Protein AF-A0A175VXV9-F1 (afdb_monomer_lite)

pLDDT: mean 89.63, std 12.51, range [38.44, 98.06]

Structure (mmCIF, N/CA/C/O backbone):
data_AF-A0A175VXV9-F1
#
_entry.id   AF-A0A175VXV9-F1
#
loop_
_atom_site.group_PDB
_atom_site.id
_atom_site.type_symbol
_atom_site.label_atom_id
_atom_site.label_alt_id
_atom_site.label_comp_id
_atom_site.label_asym_id
_atom_site.label_entity_id
_atom_site.label_seq_id
_atom_site.pdbx_PDB_ins_code
_atom_site.Cartn_x
_atom_site.Cartn_y
_atom_site.Cartn_z
_atom_site.occupancy
_atom_site.B_iso_or_equiv
_atom_site.auth_seq_id
_atom_site.auth_comp_id
_atom_site.auth_asym_id
_atom_site.auth_atom_id
_atom_site.pdbx_PDB_model_num
ATOM 1 N N . MET A 1 1 ? -2.688 -13.786 -2.463 1.00 80.88 1 MET A N 1
ATOM 2 C CA . MET A 1 1 ? -2.227 -12.517 -3.044 1.00 80.88 1 MET A CA 1
ATOM 3 C C . MET A 1 1 ? -2.944 -11.335 -2.420 1.00 80.88 1 MET A C 1
ATOM 5 O O . MET A 1 1 ? -4.171 -11.289 -2.449 1.00 80.88 1 MET A O 1
ATOM 9 N N . ILE A 1 2 ? -2.179 -10.401 -1.855 1.00 92.12 2 ILE A N 1
ATOM 10 C CA . ILE A 1 2 ? -2.683 -9.109 -1.372 1.00 92.12 2 ILE A CA 1
ATOM 11 C C . ILE A 1 2 ? -2.615 -8.144 -2.562 1.00 92.12 2 ILE A C 1
ATOM 13 O O . ILE A 1 2 ? -1.507 -7.887 -3.048 1.00 92.12 2 ILE A O 1
ATOM 17 N N . PRO A 1 3 ? -3.747 -7.645 -3.089 1.00 94.06 3 PRO A N 1
ATOM 18 C CA . PRO A 1 3 ? -3.703 -6.812 -4.280 1.00 94.06 3 PRO A CA 1
ATOM 19 C C . PRO A 1 3 ? -2.913 -5.531 -3.993 1.00 94.06 3 PRO A C 1
ATOM 21 O O . PRO A 1 3 ? -3.145 -4.845 -3.000 1.00 94.06 3 PRO A O 1
ATOM 24 N N . THR A 1 4 ? -1.941 -5.230 -4.850 1.00 93.50 4 THR A N 1
ATOM 25 C CA . THR A 1 4 ? -1.026 -4.096 -4.680 1.00 93.50 4 THR A CA 1
ATOM 26 C C . THR A 1 4 ? -0.842 -3.405 -6.025 1.00 93.50 4 THR A C 1
ATOM 28 O O . THR A 1 4 ? -0.531 -4.062 -7.019 1.00 93.50 4 THR A O 1
ATOM 31 N N . GLN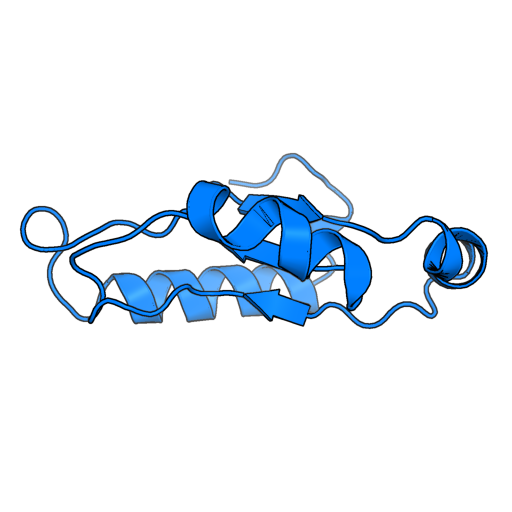 A 1 5 ? -1.016 -2.086 -6.068 1.00 94.00 5 GLN A N 1
ATOM 32 C CA . GLN A 1 5 ? -0.753 -1.272 -7.253 1.00 94.00 5 G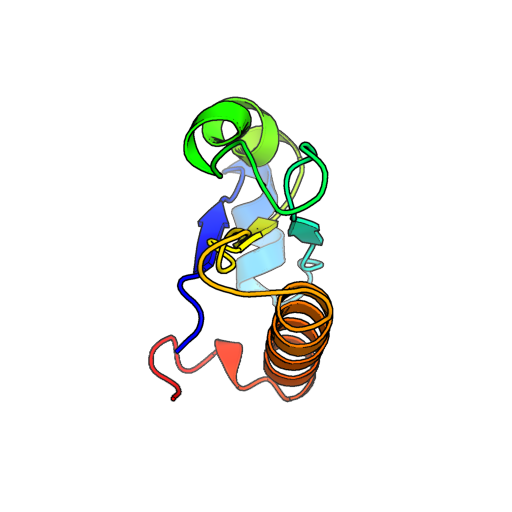LN A CA 1
ATOM 33 C C . GLN A 1 5 ? 0.563 -0.519 -7.086 1.00 94.00 5 GLN A C 1
ATOM 35 O O . GLN A 1 5 ? 0.817 0.100 -6.055 1.00 94.00 5 GLN A O 1
ATOM 40 N N . VAL A 1 6 ? 1.393 -0.549 -8.129 1.00 93.44 6 VAL A N 1
ATOM 41 C CA . VAL A 1 6 ? 2.645 0.208 -8.166 1.00 93.44 6 VAL A CA 1
ATOM 42 C C . VAL A 1 6 ? 2.416 1.537 -8.880 1.00 93.44 6 VAL A C 1
ATOM 44 O O . VAL A 1 6 ? 2.088 1.565 -10.067 1.00 93.44 6 VAL A O 1
ATOM 47 N N . LEU A 1 7 ? 2.605 2.638 -8.159 1.00 93.44 7 LEU A N 1
ATOM 48 C CA . LEU A 1 7 ? 2.446 4.009 -8.635 1.00 93.44 7 LEU A CA 1
ATOM 49 C C . LEU A 1 7 ? 3.810 4.687 -8.685 1.00 93.44 7 LEU A C 1
ATOM 51 O O . LEU A 1 7 ? 4.534 4.707 -7.699 1.00 93.44 7 LEU A O 1
ATOM 55 N N . CYS A 1 8 ? 4.171 5.246 -9.836 1.00 91.81 8 CYS A N 1
ATOM 56 C CA . CYS A 1 8 ? 5.522 5.739 -10.082 1.00 91.81 8 CYS A CA 1
ATOM 57 C C . CYS A 1 8 ? 5.503 7.103 -10.776 1.00 91.81 8 CYS A C 1
ATOM 59 O O . CYS A 1 8 ? 4.911 7.205 -11.854 1.00 91.81 8 CYS A O 1
ATOM 61 N N . PRO A 1 9 ? 6.242 8.114 -10.281 1.00 91.44 9 PRO A N 1
ATOM 62 C CA . PRO A 1 9 ? 6.499 9.315 -11.056 1.00 91.44 9 PRO A CA 1
ATOM 63 C C . PRO A 1 9 ? 7.445 8.991 -12.216 1.00 91.44 9 PRO A C 1
ATOM 65 O O . PRO A 1 9 ? 8.387 8.196 -12.077 1.00 91.44 9 PRO A O 1
ATOM 68 N N . SER A 1 10 ? 7.248 9.645 -13.359 1.00 90.75 10 SER A N 1
ATOM 69 C CA . SER A 1 10 ? 8.155 9.543 -14.513 1.00 90.75 10 SER A CA 1
ATOM 70 C C . SER A 1 10 ? 9.573 10.021 -14.174 1.00 90.75 10 SER A C 1
ATOM 72 O O . SER A 1 10 ? 10.551 9.418 -14.603 1.00 90.75 10 SER A O 1
ATOM 74 N N . SER A 1 11 ? 9.707 11.021 -13.299 1.00 91.06 11 SER A N 1
ATOM 75 C CA . SER A 1 11 ? 11.002 11.550 -12.841 1.00 91.06 11 SER A CA 1
ATOM 76 C C . SER A 1 11 ? 11.904 10.509 -12.157 1.00 91.06 11 SER A C 1
ATOM 78 O O . SER A 1 11 ? 13.124 10.663 -12.151 1.00 91.06 11 SER A O 1
ATOM 80 N N . GLY A 1 12 ? 11.333 9.433 -11.603 1.00 89.38 12 GLY A N 1
ATOM 81 C CA . GLY A 1 12 ? 12.076 8.353 -10.945 1.00 89.38 12 GLY A CA 1
ATOM 82 C C . GLY A 1 12 ? 12.580 7.247 -11.879 1.00 89.38 12 GLY A C 1
ATOM 83 O O . GLY A 1 12 ? 13.269 6.338 -11.418 1.00 89.38 12 GLY A O 1
ATOM 84 N N . GLU A 1 13 ? 12.256 7.289 -13.174 1.00 90.94 13 GLU A N 1
ATOM 85 C CA . GLU A 1 13 ? 12.470 6.167 -14.100 1.00 90.94 13 GLU A CA 1
ATOM 86 C C . GLU A 1 13 ? 13.936 5.743 -14.223 1.00 90.94 13 GLU A C 1
ATOM 88 O O . GLU A 1 13 ? 14.243 4.560 -14.092 1.00 90.94 13 GLU A O 1
ATOM 93 N N . ALA A 1 14 ? 14.855 6.703 -14.353 1.00 92.75 14 ALA A N 1
ATOM 94 C CA . ALA A 1 14 ? 16.284 6.411 -14.462 1.00 92.75 14 ALA A CA 1
ATOM 95 C C . ALA A 1 14 ? 16.868 5.759 -13.193 1.00 92.75 14 ALA A C 1
ATOM 97 O O . ALA A 1 14 ? 17.797 4.961 -13.277 1.00 92.75 14 ALA A O 1
ATOM 98 N N . ARG A 1 15 ? 16.350 6.092 -12.001 1.00 90.50 15 ARG A N 1
ATOM 99 C CA . ARG A 1 15 ? 16.778 5.446 -10.747 1.00 90.50 15 ARG A CA 1
ATOM 100 C C . ARG A 1 15 ? 16.205 4.038 -10.634 1.00 90.50 15 ARG A C 1
ATOM 102 O O . ARG A 1 15 ? 16.926 3.123 -10.245 1.00 90.50 15 ARG A O 1
ATOM 109 N N . ARG A 1 16 ? 14.940 3.849 -11.025 1.00 89.00 16 ARG A N 1
ATOM 110 C CA . ARG A 1 16 ? 14.293 2.527 -11.079 1.00 89.00 16 ARG A CA 1
ATOM 111 C C . ARG A 1 16 ? 15.028 1.575 -12.012 1.00 89.00 16 ARG A C 1
ATOM 113 O O . ARG A 1 16 ? 15.313 0.451 -11.617 1.00 89.00 16 ARG A O 1
ATOM 120 N N . SER A 1 17 ? 15.407 2.032 -13.206 1.00 89.12 17 SER A N 1
ATOM 121 C CA . SER A 1 17 ? 16.125 1.195 -14.175 1.00 89.12 17 SER A CA 1
ATOM 122 C C . SER A 1 17 ? 17.496 0.728 -13.672 1.00 89.12 17 SER A C 1
ATOM 124 O O . SER A 1 17 ? 17.988 -0.303 -14.119 1.00 89.12 17 SER A O 1
ATOM 126 N N . ARG A 1 18 ? 18.112 1.465 -12.737 1.00 92.12 18 ARG A N 1
ATOM 127 C CA . ARG A 1 18 ? 19.375 1.091 -12.079 1.00 92.12 18 ARG A CA 1
ATOM 128 C C . ARG A 1 18 ? 19.190 0.310 -10.774 1.00 92.12 18 ARG A C 1
ATOM 130 O O . ARG A 1 18 ? 20.178 -0.050 -10.148 1.00 92.12 18 ARG A O 1
ATOM 137 N N . GLY A 1 19 ? 17.952 0.050 -10.346 1.00 86.44 19 GLY A N 1
ATOM 138 C CA . GLY A 1 19 ? 17.677 -0.579 -9.049 1.00 86.44 19 GLY A CA 1
ATOM 139 C C . GLY A 1 19 ? 18.025 0.307 -7.846 1.00 86.44 19 GLY A C 1
ATOM 140 O O . GLY A 1 19 ? 18.236 -0.199 -6.753 1.00 86.44 19 GLY A O 1
ATOM 141 N N . GLU A 1 20 ? 18.091 1.627 -8.037 1.00 89.00 20 GLU A N 1
ATOM 142 C CA . GLU A 1 20 ? 18.434 2.627 -7.009 1.00 89.00 20 GLU A CA 1
ATOM 143 C C . GLU A 1 20 ? 17.194 3.353 -6.451 1.00 89.00 20 GLU A C 1
ATOM 145 O O . GLU A 1 20 ? 17.299 4.378 -5.762 1.00 89.00 20 GLU A O 1
ATOM 150 N N . SER A 1 21 ? 16.002 2.891 -6.831 1.00 86.12 21 SER A N 1
ATOM 151 C CA . SER A 1 21 ? 14.727 3.402 -6.334 1.00 86.12 21 SER A CA 1
ATOM 152 C C . SER A 1 21 ? 14.436 2.805 -4.961 1.00 86.12 21 SER A C 1
ATOM 154 O O . SER A 1 21 ? 14.593 1.604 -4.757 1.00 86.12 21 SER A O 1
ATOM 156 N N . GLY A 1 22 ? 14.019 3.649 -4.020 1.00 86.56 22 GLY A N 1
ATOM 157 C CA . GLY A 1 22 ? 13.417 3.171 -2.781 1.00 86.56 22 GLY A CA 1
ATOM 158 C C . GLY A 1 22 ? 11.952 2.818 -3.026 1.00 86.56 22 GLY A C 1
ATOM 159 O O . GLY A 1 22 ? 11.276 3.519 -3.777 1.00 86.56 22 GLY A O 1
ATOM 160 N N . ALA A 1 23 ? 11.467 1.770 -2.366 1.00 87.94 23 ALA A N 1
ATOM 161 C CA . ALA A 1 23 ? 10.051 1.432 -2.335 1.00 87.94 23 ALA A CA 1
ATOM 162 C C . ALA A 1 23 ? 9.372 2.123 -1.143 1.00 87.94 23 ALA A C 1
ATOM 164 O O . ALA A 1 23 ? 9.827 1.991 -0.005 1.00 87.94 23 ALA A O 1
ATOM 165 N N . LEU A 1 24 ? 8.276 2.837 -1.396 1.00 92.88 24 LEU A N 1
ATOM 166 C CA . LEU A 1 24 ? 7.367 3.329 -0.362 1.00 92.88 24 LEU A CA 1
ATOM 167 C C . LEU A 1 24 ? 6.139 2.418 -0.311 1.00 92.88 24 LEU A C 1
ATOM 169 O O . LEU A 1 24 ? 5.452 2.274 -1.313 1.00 92.88 24 LEU A O 1
ATOM 173 N N . VAL A 1 25 ? 5.827 1.825 0.838 1.00 94.50 25 VAL A N 1
ATOM 174 C CA . VAL A 1 25 ? 4.573 1.075 1.022 1.00 94.50 25 VAL A CA 1
ATOM 175 C C . VAL A 1 25 ? 3.512 2.022 1.571 1.00 94.50 25 VAL A C 1
ATOM 177 O O . VAL A 1 25 ? 3.764 2.702 2.566 1.00 94.50 25 VAL A O 1
ATOM 180 N N . TYR A 1 26 ? 2.343 2.082 0.930 1.00 95.50 26 TYR A N 1
ATOM 181 C CA . TYR A 1 26 ? 1.258 2.980 1.328 1.00 95.50 26 TYR A CA 1
ATOM 182 C C . TYR A 1 26 ? -0.005 2.225 1.742 1.00 95.50 26 TYR A C 1
ATOM 184 O O . TYR A 1 26 ? -0.510 1.375 1.007 1.00 95.50 26 TYR A O 1
ATOM 192 N N . PHE A 1 27 ? -0.521 2.609 2.909 1.00 93.69 27 PHE A N 1
ATOM 193 C CA . PHE A 1 27 ? -1.814 2.220 3.460 1.00 93.69 27 PHE A CA 1
ATOM 194 C C . PHE A 1 27 ? -2.600 3.502 3.720 1.00 93.69 27 PHE A C 1
ATOM 196 O O . PHE A 1 27 ? -2.072 4.435 4.329 1.00 93.69 27 PHE A O 1
ATOM 203 N N . HIS A 1 28 ? -3.843 3.556 3.249 1.00 95.62 28 HIS A N 1
ATOM 204 C CA . HIS A 1 28 ? -4.692 4.717 3.474 1.00 95.62 28 HIS A CA 1
ATOM 205 C C . HIS A 1 28 ? -5.166 4.809 4.930 1.00 95.62 28 HIS A C 1
ATOM 207 O O . HIS A 1 28 ? -5.252 3.800 5.636 1.00 95.62 28 HIS A O 1
ATOM 213 N N . ASP A 1 29 ? -5.491 6.032 5.352 1.00 94.44 29 ASP A N 1
ATOM 214 C CA . ASP A 1 29 ? -6.185 6.298 6.615 1.00 94.44 29 ASP A CA 1
ATOM 215 C C . ASP A 1 29 ? -7.626 5.739 6.588 1.00 94.44 29 ASP A C 1
ATOM 217 O O . ASP A 1 29 ? -8.068 5.214 5.570 1.00 94.44 29 ASP A O 1
ATOM 221 N N . GLY A 1 30 ? -8.375 5.832 7.688 1.00 95.69 30 GLY A N 1
ATOM 222 C CA . GLY A 1 30 ? -9.737 5.285 7.780 1.00 95.69 30 GLY A CA 1
ATOM 223 C C . GLY A 1 30 ? -9.865 4.081 8.712 1.00 95.69 30 GLY A C 1
ATOM 224 O O . GLY A 1 30 ? -10.808 3.295 8.603 1.00 95.69 30 GLY A O 1
ATOM 225 N N . GLY A 1 31 ? -8.910 3.914 9.635 1.00 95.81 31 GLY A N 1
ATOM 226 C CA . GLY A 1 31 ? -9.006 2.945 10.731 1.00 95.81 31 GLY A CA 1
ATOM 227 C C . GLY A 1 31 ? -9.233 1.506 10.264 1.00 95.81 31 GLY A C 1
ATOM 228 O O . GLY A 1 31 ? -10.011 0.777 10.878 1.00 95.81 31 GLY A O 1
ATOM 229 N N . TYR A 1 32 ? -8.618 1.127 9.139 1.00 96.12 32 TYR A N 1
ATOM 230 C CA . TYR A 1 32 ? -8.750 -0.184 8.495 1.00 96.12 32 TYR A CA 1
ATOM 231 C C . TYR A 1 32 ? -10.164 -0.574 8.046 1.00 96.12 32 TYR A C 1
ATOM 233 O O . TYR A 1 32 ? -10.404 -1.734 7.723 1.00 96.12 32 TYR A O 1
ATOM 241 N N . SER A 1 33 ? -11.104 0.369 8.052 1.00 96.69 33 SER A N 1
ATOM 242 C CA . SER A 1 33 ? -12.530 0.091 7.842 1.00 96.69 33 SER A CA 1
ATOM 243 C C . SER A 1 33 ? -13.104 0.839 6.642 1.00 96.69 33 SER A C 1
ATOM 245 O O . SER A 1 33 ? -14.053 0.373 6.023 1.00 96.69 33 SER A O 1
ATOM 247 N N . VAL A 1 34 ? -12.549 2.006 6.311 1.00 96.50 34 VAL A N 1
ATOM 248 C CA . VAL A 1 34 ? -13.039 2.859 5.221 1.00 96.50 34 VAL A CA 1
ATOM 249 C C . VAL A 1 34 ? -11.886 3.397 4.384 1.00 96.50 34 VAL A C 1
ATOM 251 O O . VAL A 1 34 ? -10.766 3.509 4.879 1.00 96.50 34 VAL A O 1
ATOM 254 N N . GLY A 1 35 ? -12.188 3.765 3.140 1.00 96.12 35 GLY A N 1
ATOM 255 C CA . GLY A 1 35 ? -11.235 4.310 2.174 1.00 96.12 35 GLY A CA 1
ATOM 256 C C . GLY A 1 35 ? -10.785 3.285 1.134 1.00 96.12 35 GLY A C 1
ATOM 257 O O . GLY A 1 35 ? -11.130 2.103 1.198 1.00 96.12 35 GLY A O 1
ATOM 258 N N . SER A 1 36 ? -10.024 3.761 0.154 1.00 95.81 36 SER A N 1
ATOM 259 C CA . SER A 1 36 ? -9.442 2.951 -0.915 1.00 95.81 36 SER A CA 1
ATOM 260 C C . SER A 1 36 ? -8.165 3.596 -1.455 1.00 95.81 36 SER A C 1
ATOM 262 O O . SER A 1 36 ? -7.936 4.792 -1.276 1.00 95.81 36 SER A O 1
ATOM 264 N N . VAL A 1 37 ? -7.325 2.822 -2.148 1.00 95.62 37 VAL A N 1
ATOM 265 C CA . VAL A 1 37 ? -6.129 3.352 -2.836 1.00 95.62 37 VAL A CA 1
ATOM 266 C C . VAL A 1 37 ? -6.501 4.412 -3.879 1.00 95.62 37 VAL A C 1
ATOM 268 O O . VAL A 1 37 ? -5.786 5.406 -4.027 1.00 95.62 37 VAL A O 1
ATOM 271 N N . ASP A 1 38 ? -7.631 4.225 -4.560 1.00 95.69 38 ASP A N 1
ATOM 272 C CA . ASP A 1 38 ? -8.084 5.065 -5.671 1.00 95.69 38 ASP A CA 1
ATOM 273 C C . ASP A 1 38 ? -8.283 6.533 -5.245 1.00 95.69 38 ASP A C 1
ATOM 275 O O . ASP A 1 38 ? -8.016 7.455 -6.015 1.00 95.69 38 ASP A O 1
ATOM 279 N N . GLU A 1 39 ? -8.659 6.775 -3.985 1.00 96.38 39 GLU A N 1
ATOM 280 C CA . GLU A 1 39 ? -8.815 8.122 -3.414 1.00 96.38 39 GLU A CA 1
ATOM 281 C C . GLU A 1 39 ? -7.491 8.901 -3.314 1.00 96.38 39 GLU A C 1
ATOM 283 O O . GLU A 1 39 ? -7.489 10.134 -3.316 1.00 96.38 39 GLU A O 1
ATOM 288 N N . PHE A 1 40 ? -6.354 8.200 -3.264 1.00 95.06 40 PHE A N 1
ATOM 289 C CA . PHE A 1 40 ? -5.023 8.788 -3.068 1.00 95.06 40 PHE A CA 1
ATOM 290 C C . PHE A 1 40 ? -4.121 8.673 -4.299 1.00 95.06 40 PHE A C 1
ATOM 292 O O . PHE A 1 40 ? -3.054 9.294 -4.339 1.00 95.06 40 PHE A O 1
ATOM 299 N N . GLU A 1 41 ? -4.541 7.925 -5.321 1.00 94.25 41 GLU A N 1
ATOM 300 C CA . GLU A 1 41 ? -3.726 7.552 -6.480 1.00 94.25 41 GLU A CA 1
ATOM 301 C C . GLU A 1 41 ? -3.010 8.756 -7.122 1.00 94.25 41 GLU A C 1
ATOM 303 O O . GLU A 1 41 ? -1.800 8.717 -7.371 1.00 94.25 41 GLU A O 1
ATOM 308 N N . ASN A 1 42 ? -3.735 9.856 -7.346 1.00 94.00 42 ASN A N 1
ATOM 309 C CA . ASN A 1 42 ? -3.192 11.061 -7.979 1.00 94.00 42 ASN A CA 1
ATOM 310 C C . ASN A 1 42 ? -2.053 11.698 -7.172 1.00 94.00 42 ASN A C 1
ATOM 312 O O . ASN A 1 42 ? -1.080 12.166 -7.759 1.00 94.00 42 ASN A O 1
ATOM 316 N N . GLY A 1 43 ? -2.158 11.706 -5.840 1.00 93.25 43 GLY A N 1
ATOM 317 C CA . GLY A 1 43 ? -1.112 12.233 -4.965 1.00 93.25 43 GLY A CA 1
ATOM 318 C C . GLY A 1 43 ? 0.092 11.298 -4.897 1.00 93.25 43 GLY A C 1
ATOM 319 O O . GLY A 1 43 ? 1.232 11.739 -5.034 1.00 93.25 43 GLY A O 1
ATOM 320 N N . LEU A 1 44 ? -0.155 9.993 -4.756 1.00 93.94 44 LEU A N 1
ATOM 321 C CA . LEU A 1 44 ? 0.896 8.979 -4.626 1.00 93.94 44 LEU A CA 1
ATOM 322 C C . LEU A 1 44 ? 1.800 8.907 -5.864 1.00 93.94 44 LEU A C 1
ATOM 324 O O . LEU A 1 44 ? 3.016 8.767 -5.723 1.00 93.94 44 LEU A O 1
ATOM 328 N N . LYS A 1 45 ? 1.240 9.101 -7.067 1.00 92.25 45 LYS A N 1
ATOM 329 C CA . LYS A 1 45 ? 1.994 9.153 -8.336 1.00 92.25 45 LYS A CA 1
ATOM 330 C C . LYS A 1 45 ? 3.079 10.235 -8.379 1.00 92.25 45 LYS A C 1
ATOM 332 O O . LYS A 1 45 ? 3.953 10.159 -9.238 1.00 92.25 45 LYS A O 1
ATOM 337 N N . LEU A 1 46 ? 3.038 11.236 -7.497 1.00 91.56 46 LEU A N 1
ATOM 338 C CA . LEU A 1 46 ? 3.974 12.365 -7.499 1.00 91.56 46 LEU A CA 1
ATOM 339 C C . LEU A 1 46 ? 5.156 12.193 -6.534 1.00 91.56 46 LEU A C 1
ATOM 341 O O . LEU A 1 46 ? 6.130 12.934 -6.647 1.00 91.56 46 LEU A O 1
ATOM 345 N N . VAL A 1 47 ? 5.086 11.251 -5.589 1.00 88.88 47 VAL A N 1
ATOM 346 C CA . VAL A 1 47 ? 6.012 11.204 -4.443 1.00 88.88 47 VAL A CA 1
ATOM 347 C C . VAL A 1 47 ? 7.234 10.326 -4.718 1.00 88.88 47 VAL A C 1
ATOM 349 O O . VAL A 1 47 ? 8.370 10.791 -4.641 1.00 88.88 47 VAL A O 1
ATOM 352 N N . ALA A 1 48 ? 7.013 9.046 -5.013 1.00 89.56 48 ALA A N 1
ATOM 353 C CA . ALA A 1 48 ? 8.054 8.030 -5.162 1.00 89.56 48 ALA A CA 1
ATOM 354 C C . ALA A 1 48 ? 7.498 6.812 -5.918 1.00 89.56 48 ALA A C 1
ATOM 356 O O . ALA A 1 48 ? 6.360 6.834 -6.374 1.00 89.56 48 ALA A O 1
ATOM 357 N N . GLU A 1 49 ? 8.285 5.746 -6.058 1.00 91.81 49 GLU A N 1
ATOM 358 C CA . GLU A 1 49 ? 7.720 4.431 -6.369 1.00 91.81 49 GLU A CA 1
ATOM 359 C C . GLU A 1 49 ? 6.945 3.922 -5.149 1.00 91.81 49 GLU A C 1
ATOM 361 O O . GLU A 1 49 ? 7.528 3.581 -4.118 1.00 91.81 49 GLU A O 1
ATOM 366 N N . VAL A 1 50 ? 5.621 3.926 -5.264 1.00 94.75 50 VAL A N 1
ATOM 367 C CA . VAL A 1 50 ? 4.694 3.565 -4.198 1.00 94.75 50 VAL A CA 1
ATOM 368 C C . VAL A 1 50 ? 4.053 2.219 -4.496 1.00 94.75 50 VAL A C 1
ATOM 370 O O . VAL A 1 50 ? 3.469 2.030 -5.556 1.00 94.75 50 VAL A O 1
ATOM 373 N N . TYR A 1 51 ? 4.106 1.315 -3.528 1.00 94.56 51 TYR A N 1
ATOM 374 C CA . TYR A 1 51 ? 3.345 0.075 -3.472 1.00 94.56 51 TYR A CA 1
ATOM 375 C C . TYR A 1 51 ? 2.096 0.340 -2.628 1.00 94.56 51 TYR A C 1
ATOM 377 O O . TYR A 1 51 ? 2.142 0.294 -1.397 1.00 94.56 51 TYR A O 1
ATOM 385 N N . ALA A 1 52 ? 1.001 0.704 -3.292 1.00 95.62 52 ALA A N 1
ATOM 386 C CA . ALA A 1 52 ? -0.275 0.992 -2.655 1.00 95.62 52 ALA A CA 1
ATOM 387 C C . ALA A 1 52 ? -1.065 -0.307 -2.468 1.00 95.62 52 ALA A C 1
ATOM 389 O O . ALA A 1 52 ? -1.368 -1.004 -3.439 1.00 95.62 52 ALA A O 1
ATOM 390 N N . VAL A 1 53 ? -1.355 -0.651 -1.216 1.00 96.00 53 VAL A N 1
ATOM 391 C CA . VAL A 1 53 ? -1.922 -1.954 -0.853 1.00 96.00 53 VAL A CA 1
ATOM 392 C C . VAL A 1 53 ? -3.440 -1.848 -0.746 1.00 96.00 53 VAL A C 1
ATOM 394 O O . VAL A 1 53 ? -3.955 -1.075 0.059 1.00 96.00 53 VAL A O 1
ATOM 397 N N . TYR A 1 54 ? -4.161 -2.659 -1.518 1.00 95.81 54 TYR A N 1
ATOM 398 C CA . TYR A 1 54 ? -5.603 -2.870 -1.360 1.00 95.81 54 TYR A CA 1
ATOM 399 C C . TYR A 1 54 ? -5.831 -3.919 -0.272 1.00 95.81 54 TYR A C 1
ATOM 401 O O . TYR A 1 54 ? -6.223 -5.059 -0.536 1.00 95.81 54 TYR A O 1
ATOM 409 N N . TYR A 1 55 ? -5.495 -3.542 0.958 1.00 96.00 55 TYR A N 1
ATOM 410 C CA . TYR A 1 55 ? -5.660 -4.403 2.118 1.00 96.00 55 TYR A CA 1
ATOM 411 C C . TYR A 1 55 ? -7.146 -4.624 2.417 1.00 96.00 55 TYR A C 1
ATOM 413 O O . TYR A 1 55 ? -8.027 -3.852 2.033 1.00 96.00 55 TYR A O 1
ATOM 421 N N . ARG A 1 56 ? -7.436 -5.719 3.105 1.00 96.75 56 ARG A N 1
ATOM 422 C CA . ARG A 1 56 ? -8.795 -6.128 3.436 1.00 96.75 56 ARG A CA 1
ATOM 423 C C . ARG A 1 56 ? -9.397 -5.236 4.521 1.00 96.75 56 ARG A C 1
ATOM 425 O O . ARG A 1 56 ? -8.774 -5.017 5.554 1.00 96.75 56 ARG A O 1
ATOM 432 N N . LEU A 1 57 ? -10.624 -4.758 4.326 1.00 97.50 57 LEU A N 1
ATOM 433 C CA . LEU A 1 57 ? -11.281 -3.847 5.269 1.00 97.50 57 LEU A CA 1
ATOM 434 C C . LEU A 1 57 ? -12.080 -4.581 6.356 1.00 97.50 57 LEU A C 1
ATOM 436 O O . LEU A 1 57 ? -12.617 -5.672 6.149 1.00 97.50 57 LEU A O 1
ATOM 440 N N . ALA A 1 58 ? -12.158 -3.961 7.529 1.00 98.06 58 ALA A N 1
ATOM 441 C CA . ALA A 1 58 ? -13.115 -4.302 8.571 1.00 98.06 58 ALA A CA 1
ATOM 442 C C . ALA A 1 58 ? -14.517 -3.756 8.212 1.00 98.06 58 ALA A C 1
ATOM 444 O O . ALA A 1 58 ? -14.607 -2.704 7.580 1.00 98.06 58 ALA A O 1
ATOM 445 N N . PRO A 1 59 ? -15.609 -4.401 8.672 1.00 96.88 59 PRO A N 1
ATOM 446 C CA . PRO A 1 59 ? -15.660 -5.499 9.645 1.00 96.88 59 PRO A CA 1
ATOM 447 C C . PRO A 1 59 ? -15.489 -6.916 9.074 1.00 96.88 59 PRO A C 1
ATOM 449 O O . PRO A 1 59 ? -15.328 -7.853 9.863 1.00 96.88 59 PRO A O 1
ATOM 452 N N . GLU A 1 60 ? -15.525 -7.094 7.752 1.00 98.00 60 GLU A N 1
ATOM 453 C CA . GLU A 1 60 ? -15.426 -8.397 7.078 1.00 98.00 60 GLU A CA 1
ATOM 454 C C . GLU A 1 60 ? -14.103 -9.095 7.409 1.00 98.00 60 GLU A C 1
ATOM 456 O O . GLU A 1 60 ? -14.062 -10.310 7.618 1.00 98.00 60 GLU A O 1
ATOM 461 N N . PHE A 1 61 ? -13.038 -8.306 7.541 1.00 97.69 61 PHE A N 1
ATOM 462 C CA . PHE A 1 61 ? -11.717 -8.757 7.943 1.00 97.69 61 PHE A CA 1
ATOM 463 C C . PHE A 1 61 ? -11.274 -7.999 9.190 1.00 97.69 61 PHE A C 1
ATOM 465 O O . PHE A 1 61 ? -10.909 -6.827 9.155 1.00 97.69 61 PHE A O 1
ATOM 472 N N . ARG A 1 62 ? -11.364 -8.666 10.340 1.00 97.25 62 ARG A N 1
ATOM 473 C CA . ARG A 1 62 ? -11.104 -8.036 11.637 1.00 97.25 62 ARG A CA 1
ATOM 474 C C . ARG A 1 62 ? -9.614 -7.783 11.848 1.00 97.25 62 ARG A C 1
ATOM 476 O O . ARG A 1 62 ? -8.771 -8.588 11.456 1.00 97.25 62 ARG A O 1
ATOM 483 N N . TYR A 1 63 ? -9.322 -6.712 12.577 1.00 96.31 63 TYR A N 1
ATOM 484 C CA . TYR A 1 63 ? -8.006 -6.482 13.163 1.00 96.31 63 TYR A CA 1
ATOM 485 C C . TYR A 1 63 ? -7.515 -7.741 13.922 1.00 96.31 63 TYR A C 1
ATOM 487 O O . TYR A 1 63 ? -8.318 -8.340 14.648 1.00 96.31 63 TYR A O 1
ATOM 495 N N . PRO 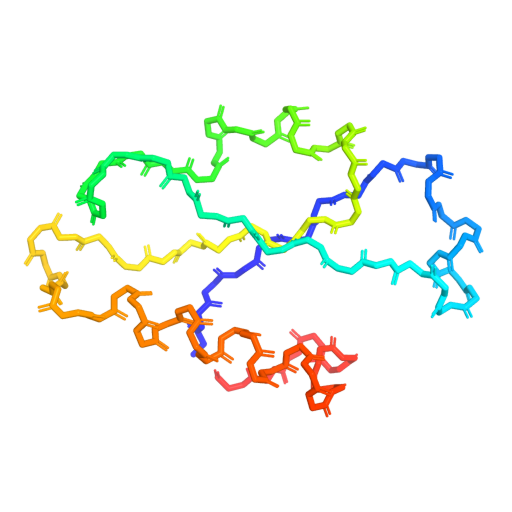A 1 64 ? -6.233 -8.148 13.798 1.00 96.38 64 PRO A N 1
ATOM 496 C CA . PRO A 1 64 ? -5.115 -7.426 13.181 1.00 96.38 64 PRO A CA 1
ATOM 497 C C . PRO A 1 64 ? -4.814 -7.803 11.720 1.00 96.38 64 PRO A C 1
ATOM 499 O O . PRO A 1 64 ? -3.707 -7.534 11.267 1.00 96.38 64 PRO A O 1
ATOM 502 N N . MET A 1 65 ? -5.752 -8.391 10.965 1.00 97.56 65 MET A N 1
ATOM 503 C CA . MET A 1 65 ? -5.468 -8.919 9.618 1.00 97.56 65 MET A CA 1
ATOM 504 C C . MET A 1 65 ? -4.749 -7.923 8.694 1.00 97.56 65 MET A C 1
ATOM 506 O O . MET A 1 65 ? -3.862 -8.311 7.944 1.00 97.56 65 MET A O 1
ATOM 510 N N . GLN A 1 66 ? -5.086 -6.638 8.767 1.00 96.69 66 GLN A N 1
ATOM 511 C CA . GLN A 1 66 ? -4.455 -5.584 7.969 1.00 96.69 66 GLN A CA 1
ATOM 512 C C . GLN A 1 66 ? -2.972 -5.397 8.300 1.00 96.69 66 GLN A C 1
ATOM 514 O O . GLN A 1 66 ? -2.171 -5.118 7.409 1.00 96.69 66 GLN A O 1
ATOM 519 N N . LEU A 1 67 ? -2.592 -5.581 9.568 1.00 95.88 67 LEU A N 1
ATOM 520 C CA . LEU A 1 67 ? -1.191 -5.578 9.988 1.00 95.88 67 LEU A CA 1
ATOM 521 C C . LEU A 1 67 ? -0.461 -6.833 9.505 1.00 95.88 67 LEU A C 1
ATOM 523 O O . LEU A 1 67 ? 0.690 -6.738 9.086 1.00 95.88 67 LEU A O 1
ATOM 527 N N . ASP A 1 68 ? -1.128 -7.988 9.504 1.00 97.50 68 ASP A N 1
ATOM 528 C CA . ASP A 1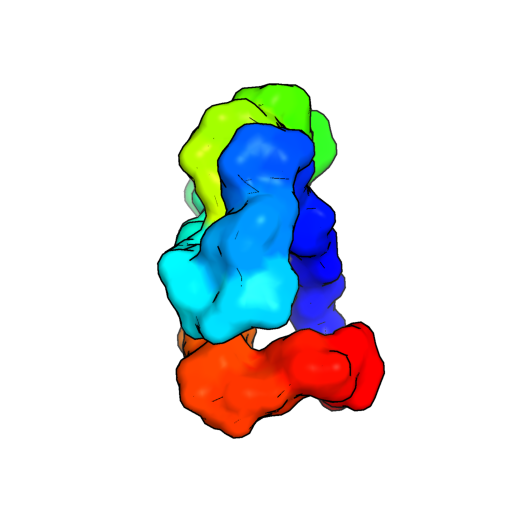 68 ? -0.547 -9.217 8.953 1.00 97.50 68 ASP A CA 1
ATOM 529 C C . ASP A 1 68 ? -0.297 -9.069 7.444 1.00 97.50 68 ASP A C 1
ATOM 531 O O . ASP A 1 68 ? 0.760 -9.447 6.936 1.00 97.50 68 ASP A O 1
ATOM 535 N N . GLU A 1 69 ? -1.239 -8.451 6.724 1.00 96.94 69 GLU A N 1
ATOM 536 C CA . GLU A 1 69 ? -1.079 -8.114 5.309 1.00 96.94 69 GLU A CA 1
ATOM 537 C C . GLU A 1 69 ? 0.055 -7.115 5.073 1.00 96.94 69 GLU A C 1
ATOM 539 O O . GLU A 1 69 ? 0.849 -7.289 4.149 1.00 96.94 69 GLU A O 1
ATOM 544 N N . TYR A 1 70 ? 0.191 -6.111 5.939 1.00 93.50 70 TYR A N 1
ATOM 545 C CA . TYR A 1 70 ? 1.315 -5.178 5.913 1.00 93.50 70 TYR A CA 1
ATOM 546 C C . TYR A 1 70 ? 2.661 -5.894 6.056 1.00 93.50 70 TYR A C 1
ATOM 548 O O . TYR A 1 70 ? 3.561 -5.702 5.233 1.00 93.50 70 TYR A O 1
ATOM 556 N N . SER A 1 71 ? 2.796 -6.761 7.060 1.00 95.38 71 SER A N 1
ATOM 557 C CA . SER A 1 71 ? 4.011 -7.548 7.260 1.00 95.38 71 SER A CA 1
ATOM 558 C C . SER A 1 71 ? 4.303 -8.452 6.063 1.00 95.38 71 SER A C 1
ATOM 560 O O . SER A 1 71 ? 5.452 -8.537 5.634 1.00 95.38 71 SER A O 1
ATOM 562 N N . ALA A 1 72 ? 3.279 -9.075 5.475 1.00 94.94 72 ALA A N 1
ATOM 563 C CA . ALA A 1 72 ? 3.438 -9.910 4.289 1.00 94.94 72 ALA A CA 1
ATOM 564 C C . ALA A 1 72 ? 3.951 -9.117 3.072 1.00 94.94 72 ALA A C 1
ATOM 566 O O . ALA A 1 72 ? 4.885 -9.570 2.411 1.00 94.94 72 ALA A O 1
ATOM 567 N N . VAL A 1 73 ? 3.406 -7.923 2.803 1.00 93.75 73 VAL A N 1
ATOM 568 C CA . VAL A 1 73 ? 3.860 -7.062 1.693 1.00 93.75 73 VAL A CA 1
ATOM 569 C C . VAL A 1 73 ? 5.300 -6.590 1.902 1.00 93.75 73 VAL A C 1
ATOM 571 O O . VAL A 1 73 ? 6.089 -6.580 0.958 1.00 93.75 73 VAL A O 1
ATOM 574 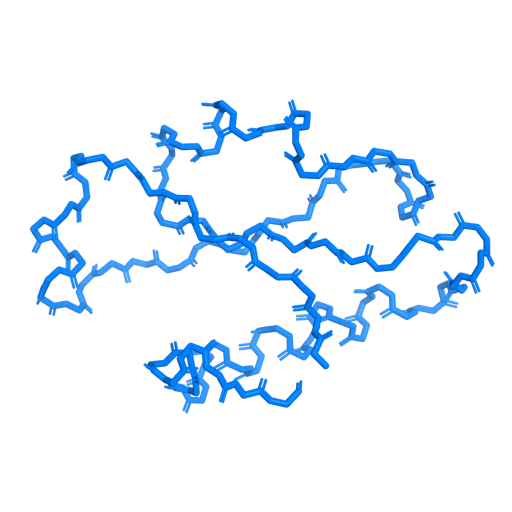N N . ILE A 1 74 ? 5.678 -6.233 3.131 1.00 93.19 74 ILE A N 1
ATOM 575 C CA . ILE A 1 74 ? 7.051 -5.806 3.431 1.00 93.19 74 ILE A CA 1
ATOM 576 C C . ILE A 1 74 ? 8.043 -6.945 3.259 1.00 93.19 74 ILE A C 1
ATOM 578 O O . ILE A 1 74 ? 9.061 -6.756 2.593 1.00 93.19 74 ILE A O 1
ATOM 582 N N . ASN A 1 75 ? 7.741 -8.117 3.818 1.00 93.88 75 ASN A N 1
ATOM 583 C CA . ASN A 1 75 ? 8.600 -9.290 3.677 1.00 93.88 75 ASN A CA 1
ATOM 584 C C . ASN A 1 75 ? 8.775 -9.636 2.191 1.00 93.88 75 ASN A C 1
ATOM 586 O O . ASN A 1 75 ? 9.894 -9.801 1.714 1.00 93.88 75 ASN A O 1
ATOM 590 N N . TRP A 1 76 ? 7.683 -9.610 1.423 1.00 91.06 76 TRP A N 1
ATOM 591 C CA . TRP A 1 76 ? 7.709 -9.828 -0.022 1.00 91.06 76 TRP A CA 1
ATOM 592 C C . TRP A 1 76 ? 8.608 -8.833 -0.783 1.00 91.06 76 TRP A C 1
ATOM 594 O O . TRP A 1 76 ? 9.366 -9.230 -1.677 1.00 91.06 76 TRP A O 1
ATOM 604 N N . LEU A 1 77 ? 8.567 -7.544 -0.425 1.00 90.81 77 LEU A N 1
ATOM 605 C CA . LEU A 1 77 ? 9.442 -6.527 -1.017 1.00 90.81 77 LEU A CA 1
ATOM 606 C C . LEU A 1 77 ? 10.915 -6.774 -0.675 1.00 90.81 77 LEU A C 1
ATOM 608 O O . LEU A 1 77 ? 11.767 -6.692 -1.564 1.00 90.81 77 LEU A O 1
ATOM 612 N N . GLN A 1 78 ? 11.205 -7.098 0.586 1.00 90.38 78 GLN A N 1
ATOM 613 C CA . GLN A 1 78 ? 12.560 -7.320 1.096 1.00 90.38 78 GLN A CA 1
ATOM 614 C C . GLN A 1 78 ? 13.209 -8.585 0.521 1.00 90.38 78 GLN A C 1
ATOM 616 O O . GLN A 1 78 ? 14.387 -8.559 0.159 1.00 90.38 78 GLN A O 1
ATOM 621 N N . ASP A 1 79 ? 12.432 -9.648 0.320 1.00 88.50 79 ASP A N 1
ATOM 622 C CA . ASP A 1 79 ? 12.907 -10.921 -0.232 1.00 88.50 79 ASP A CA 1
ATOM 623 C C . ASP A 1 79 ? 13.227 -10.853 -1.740 1.00 88.50 79 ASP A C 1
ATOM 625 O O . ASP A 1 79 ? 13.538 -11.867 -2.359 1.00 88.50 79 ASP A O 1
ATOM 629 N N . ASN A 1 80 ? 13.147 -9.673 -2.375 1.00 73.56 80 ASN A N 1
ATOM 630 C CA . ASN A 1 80 ? 13.252 -9.479 -3.832 1.00 73.56 80 ASN A CA 1
ATOM 631 C C . ASN A 1 80 ? 12.194 -10.242 -4.656 1.00 73.56 80 ASN A C 1
ATOM 633 O O . ASN A 1 80 ? 12.250 -10.241 -5.890 1.00 73.56 80 ASN A O 1
ATOM 637 N N . SER A 1 81 ? 11.188 -10.818 -3.995 1.00 69.88 81 SER A N 1
ATOM 638 C CA . SER A 1 81 ? 10.087 -11.559 -4.620 1.00 69.88 81 SER A CA 1
ATOM 639 C C . SER A 1 81 ? 9.163 -10.657 -5.448 1.00 69.88 81 SER A C 1
ATOM 641 O O . SER A 1 81 ? 8.359 -11.146 -6.233 1.00 69.88 81 SER A O 1
ATOM 643 N N . HIS A 1 82 ? 9.309 -9.334 -5.342 1.00 66.00 82 HIS A N 1
ATOM 644 C CA . HIS A 1 82 ? 8.589 -8.356 -6.160 1.00 66.00 82 HIS A CA 1
ATOM 645 C C . HIS A 1 82 ? 9.033 -8.278 -7.623 1.00 66.00 82 HIS A C 1
ATOM 647 O O . HIS A 1 82 ? 8.322 -7.727 -8.465 1.00 66.00 82 HIS A O 1
ATOM 653 N N . ARG A 1 83 ? 10.202 -8.841 -7.950 1.00 63.66 83 ARG A N 1
ATOM 654 C CA . ARG A 1 83 ? 10.702 -8.913 -9.333 1.00 63.66 83 ARG A CA 1
ATOM 655 C C . ARG A 1 83 ? 9.862 -9.857 -10.188 1.00 63.66 83 ARG A C 1
ATOM 657 O O . ARG A 1 83 ? 9.665 -9.611 -11.375 1.00 63.66 83 ARG A O 1
ATOM 664 N N . THR A 1 8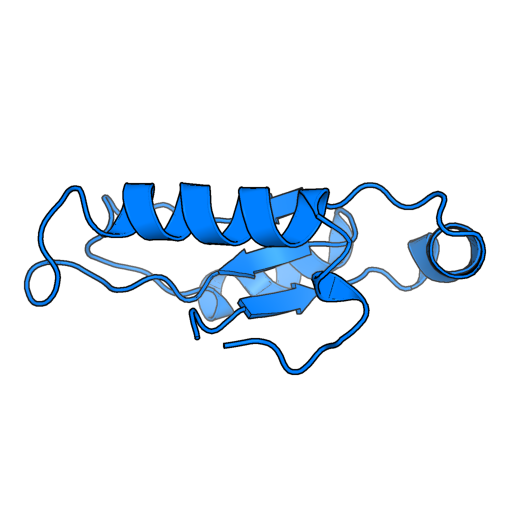4 ? 9.335 -10.903 -9.569 1.00 56.50 84 THR A N 1
ATOM 665 C CA . THR A 1 84 ? 8.230 -11.698 -10.089 1.00 56.50 84 THR A CA 1
ATOM 666 C C . THR A 1 84 ? 6.949 -10.965 -9.723 1.00 56.50 84 THR A C 1
ATOM 668 O O . THR A 1 84 ? 6.478 -11.062 -8.597 1.00 56.50 84 THR A O 1
ATOM 671 N N . ARG A 1 85 ? 6.376 -10.201 -10.659 1.00 51.12 85 ARG A N 1
ATOM 672 C CA . ARG A 1 85 ? 5.079 -9.521 -10.456 1.00 51.12 85 ARG A CA 1
ATOM 673 C C . ARG A 1 85 ? 3.904 -10.491 -10.213 1.00 51.12 85 ARG A C 1
ATOM 675 O O . ARG A 1 85 ? 2.799 -10.036 -9.950 1.00 51.12 85 ARG A O 1
ATOM 682 N N . ASP A 1 86 ? 4.178 -11.795 -10.225 1.00 38.44 86 ASP A N 1
ATOM 683 C CA . ASP A 1 86 ? 3.263 -12.903 -9.987 1.00 38.44 86 ASP A CA 1
ATOM 684 C C . ASP A 1 86 ? 3.767 -13.766 -8.812 1.00 38.44 86 ASP A C 1
ATOM 686 O O . ASP A 1 86 ? 4.394 -14.800 -9.033 1.00 38.44 86 ASP A O 1
ATOM 690 N N . VAL A 1 87 ? 3.548 -13.382 -7.551 1.00 40.88 87 VAL A N 1
ATOM 691 C CA . VAL A 1 87 ? 3.796 -14.311 -6.427 1.00 40.88 87 VAL A CA 1
ATOM 692 C C . VAL A 1 87 ? 2.685 -14.263 -5.372 1.00 40.88 87 VAL A C 1
ATOM 694 O O . VAL A 1 87 ? 2.464 -13.248 -4.721 1.00 40.88 87 VAL A O 1
ATOM 697 N N . HIS A 1 88 ? 2.013 -15.417 -5.276 1.00 41.91 88 HIS A N 1
ATOM 698 C CA . HIS A 1 88 ? 1.188 -16.005 -4.205 1.00 41.91 88 HIS A CA 1
ATOM 699 C C . HIS A 1 88 ? 0.045 -15.202 -3.552 1.00 41.91 88 HIS A C 1
ATOM 701 O O . HIS A 1 88 ? 0.231 -14.257 -2.759 1.00 41.91 88 HIS A O 1
#

InterPro domains:
  IPR013094 Alpha/beta hydrolase fold-3 [PF07859] (24-82)
  IPR029058 Alpha/Beta hydrolase fold [G3DSA:3.40.50.1820] (1-85)
  IPR029058 Alpha/Beta hydrolase fold [SSF53474] (19-81)

Sequence (88 aa):
MIPTQVLCPSSGEARRSRGESGALVYFHDGGYSVGSVDEFENGLKLVAEVYAVYYRLAPEFRYPMQLDEYSAVINWLQDNSHRTRDVH

Foldseek 3Di:
DFDWDWAEAPVCVVCVVVVNFDEAEDDDDDPQADDAVVVCRVVVNPPGGYTYTRAHGPPVDDPPRSVVVVVVVVVCVVVVVVVVVDDD

Secondary structure (DSSP, 8-state):
---EEEE--GGGHHHHHTT-PPEEEE--SSTTTS--GGGTHHHHTTTSEEEEE-PPPTTTS-TTHHHHHHHHHHHHHHTTGGGSS---

Organism: NCBI:txid100816

Radius of gyration: 13.53 Å; chains: 1; bounding box: 35×28×28 Å